Protein AF-X1IX84-F1 (afdb_monomer)

Sequence (82 aa):
MKMKKKDWILLALNCSEDKTLSPVQLQKSLFLLGHMFPDAVNNNFYNFIPYHYGPFCLKIYEDTDFLKLKDLINISFNTIGR

Foldseek 3Di:
DQDAQLVVLQVLLVPDPNSADAPVRSQVSQVVCCVVCVVNQDPRYFDFDQDPVGTDGVVSVVSVVVCVVVVNDDYDHPPPPD

Structure (mmCIF, N/CA/C/O backbone):
data_AF-X1IX84-F1
#
_entry.id   AF-X1IX84-F1
#
loop_
_atom_site.group_PDB
_atom_site.id
_atom_site.type_symbol
_atom_site.label_atom_id
_atom_site.label_alt_id
_atom_site.label_comp_id
_atom_site.label_asym_id
_atom_site.label_entity_id
_atom_site.label_seq_id
_atom_site.pdbx_PDB_ins_code
_atom_site.Cartn_x
_atom_site.Cartn_y
_atom_site.Cartn_z
_atom_site.occupancy
_atom_site.B_iso_or_equiv
_atom_site.auth_seq_id
_atom_site.auth_comp_id
_atom_site.auth_asym_id
_atom_site.auth_atom_id
_atom_site.pdbx_PDB_model_num
ATOM 1 N N . MET A 1 1 ? -11.831 -13.283 -14.472 1.00 50.22 1 MET A N 1
ATOM 2 C CA . MET A 1 1 ? -12.024 -11.953 -13.852 1.00 50.22 1 MET A CA 1
ATOM 3 C C . MET A 1 1 ? -10.651 -11.319 -13.685 1.00 50.22 1 MET A C 1
ATOM 5 O O . MET A 1 1 ? -9.802 -11.950 -13.073 1.00 50.22 1 MET A O 1
ATOM 9 N N . LYS A 1 2 ? -10.370 -10.166 -14.307 1.00 73.62 2 LYS A N 1
ATOM 10 C CA . LYS A 1 2 ? -9.043 -9.529 -14.217 1.00 73.62 2 LYS A CA 1
ATOM 11 C C . LYS A 1 2 ? -8.998 -8.656 -12.961 1.00 73.62 2 LYS A C 1
ATOM 13 O O . LYS A 1 2 ? -9.811 -7.741 -12.854 1.00 73.62 2 LYS A O 1
ATOM 18 N N . MET A 1 3 ? -8.084 -8.955 -12.036 1.00 84.75 3 MET A N 1
ATOM 19 C CA . MET A 1 3 ? -7.884 -8.157 -10.821 1.00 84.75 3 MET A CA 1
ATOM 20 C C . MET A 1 3 ? -7.481 -6.724 -11.186 1.00 84.75 3 MET A C 1
ATOM 22 O O . MET A 1 3 ? -6.623 -6.500 -12.047 1.00 84.75 3 MET A O 1
ATOM 26 N N . LYS A 1 4 ? -8.106 -5.747 -10.533 1.00 90.31 4 LYS A N 1
ATOM 27 C CA . LYS A 1 4 ? -7.736 -4.330 -10.581 1.00 90.31 4 LYS A CA 1
ATOM 28 C C . LYS A 1 4 ? -6.633 -4.058 -9.554 1.00 90.31 4 LYS A C 1
ATOM 30 O O . LYS A 1 4 ? -6.492 -4.789 -8.581 1.00 90.31 4 LYS A O 1
ATOM 35 N N . LYS A 1 5 ? -5.894 -2.951 -9.715 1.00 91.56 5 LYS A N 1
ATOM 36 C CA . LYS A 1 5 ? -4.852 -2.517 -8.756 1.00 91.56 5 LYS A CA 1
ATOM 37 C C . LYS A 1 5 ? -5.342 -2.528 -7.303 1.00 91.56 5 LYS A C 1
ATOM 39 O O . LYS A 1 5 ? -4.686 -3.084 -6.434 1.00 91.56 5 LYS A O 1
ATOM 44 N N . LYS A 1 6 ? -6.546 -1.994 -7.084 1.00 94.19 6 LYS A N 1
ATOM 45 C CA . LYS A 1 6 ? -7.201 -1.889 -5.773 1.00 94.19 6 LYS A CA 1
ATOM 46 C C . LYS A 1 6 ? -7.518 -3.243 -5.133 1.00 94.19 6 LYS A C 1
ATOM 48 O O . LYS A 1 6 ? -7.511 -3.343 -3.913 1.00 94.19 6 LYS A O 1
ATOM 53 N N . ASP A 1 7 ? -7.741 -4.285 -5.933 1.00 93.88 7 ASP A N 1
ATOM 54 C CA . ASP A 1 7 ? -8.040 -5.625 -5.414 1.00 93.88 7 ASP A CA 1
ATOM 55 C C . ASP A 1 7 ? -6.809 -6.221 -4.712 1.00 93.88 7 ASP A C 1
ATOM 57 O O . ASP A 1 7 ? -6.942 -6.951 -3.734 1.00 93.88 7 ASP A O 1
ATOM 61 N N . TRP A 1 8 ? -5.599 -5.834 -5.133 1.00 94.88 8 TRP A N 1
ATOM 62 C CA . TRP A 1 8 ? -4.360 -6.218 -4.453 1.00 94.88 8 TRP A CA 1
ATOM 63 C C . TRP A 1 8 ? -4.207 -5.574 -3.073 1.00 94.88 8 TRP A C 1
ATOM 65 O O . TRP A 1 8 ? -3.630 -6.200 -2.188 1.00 94.88 8 TRP A O 1
ATOM 75 N N . ILE A 1 9 ? -4.747 -4.366 -2.858 1.00 95.38 9 ILE A N 1
ATOM 76 C CA . ILE A 1 9 ? -4.804 -3.757 -1.517 1.00 95.38 9 ILE A CA 1
ATOM 77 C C . ILE A 1 9 ? -5.696 -4.608 -0.610 1.00 95.38 9 ILE A C 1
ATOM 79 O O . ILE A 1 9 ? -5.292 -4.951 0.498 1.00 95.38 9 ILE A O 1
ATOM 83 N N . LEU A 1 10 ? -6.884 -4.984 -1.091 1.00 95.00 10 LEU A N 1
ATOM 84 C CA . LEU A 1 10 ? -7.818 -5.819 -0.331 1.00 95.00 10 LEU A CA 1
ATOM 85 C C . LEU A 1 10 ? -7.219 -7.192 -0.017 1.00 95.00 10 LEU A C 1
ATOM 87 O O . LEU A 1 10 ? -7.346 -7.666 1.108 1.00 95.00 10 LEU A O 1
ATOM 91 N N . LEU A 1 11 ? -6.526 -7.803 -0.982 1.00 94.44 11 LEU A N 1
ATOM 92 C CA . LEU A 1 11 ? -5.825 -9.067 -0.774 1.00 94.44 11 LEU A CA 1
ATOM 93 C C . LEU A 1 11 ? -4.732 -8.932 0.292 1.00 94.44 11 LEU A C 1
ATOM 95 O O . LEU A 1 11 ? -4.680 -9.747 1.207 1.00 94.44 11 LEU A O 1
ATOM 99 N N . ALA A 1 12 ? -3.892 -7.897 0.201 1.00 94.38 12 ALA A N 1
ATOM 100 C CA . ALA A 1 12 ? -2.812 -7.667 1.158 1.00 94.38 12 ALA A CA 1
ATOM 101 C C . ALA A 1 12 ? -3.342 -7.481 2.587 1.00 94.38 12 ALA A C 1
ATOM 103 O O . ALA A 1 12 ? -2.791 -8.059 3.520 1.00 94.38 12 ALA A O 1
ATOM 104 N N . LEU A 1 13 ? -4.431 -6.723 2.750 1.00 93.56 13 LEU A N 1
ATOM 105 C CA . LEU A 1 13 ? -5.106 -6.576 4.038 1.00 93.56 13 LEU A CA 1
ATOM 106 C C . LEU A 1 13 ? -5.703 -7.904 4.502 1.00 93.56 13 LEU A C 1
ATOM 108 O O . LEU A 1 13 ? -5.497 -8.293 5.637 1.00 93.56 13 LEU A O 1
ATOM 112 N N . ASN A 1 14 ? -6.390 -8.649 3.636 1.00 93.31 14 ASN A N 1
ATOM 113 C CA . ASN A 1 14 ? -6.986 -9.929 4.019 1.00 93.31 14 ASN A CA 1
ATOM 114 C C . ASN A 1 14 ? -5.948 -10.991 4.432 1.00 93.31 14 ASN A C 1
ATOM 116 O O . ASN A 1 14 ? -6.289 -11.928 5.147 1.00 93.31 14 ASN A O 1
ATOM 120 N N . CYS A 1 15 ? -4.700 -10.859 3.979 1.00 93.06 15 CYS A N 1
ATOM 121 C CA . CYS A 1 15 ? -3.589 -11.717 4.382 1.00 93.06 15 CYS A CA 1
ATOM 122 C C . CYS A 1 15 ? -2.909 -11.289 5.693 1.00 93.06 15 CYS A C 1
ATOM 124 O O . CYS A 1 15 ? -2.064 -12.038 6.180 1.00 93.06 15 CYS A O 1
ATOM 126 N N . SER A 1 16 ? -3.223 -10.116 6.256 1.00 91.44 16 SER A N 1
ATOM 127 C CA . SER A 1 16 ? -2.696 -9.718 7.563 1.00 91.44 16 SER A CA 1
ATOM 128 C C . SER A 1 16 ? -3.572 -10.249 8.699 1.00 91.44 16 SER A C 1
ATOM 130 O O . SER A 1 16 ? -4.785 -10.387 8.546 1.00 91.44 16 SER A O 1
ATOM 132 N N . GLU A 1 17 ? -2.948 -10.554 9.839 1.00 86.88 17 GLU A N 1
ATOM 133 C CA . GLU A 1 17 ? -3.584 -11.218 10.988 1.00 86.88 17 GLU A CA 1
ATOM 134 C C . GLU A 1 17 ? -4.865 -10.501 11.447 1.00 86.88 17 GLU A C 1
ATOM 136 O O . GLU A 1 17 ? -5.932 -11.109 11.519 1.00 86.88 17 GLU A O 1
ATOM 141 N N . ASP A 1 18 ? -4.786 -9.179 11.609 1.00 87.06 18 ASP A N 1
ATOM 142 C CA . ASP A 1 18 ? -5.904 -8.342 12.058 1.00 87.06 18 ASP A CA 1
ATOM 143 C C . ASP A 1 18 ? -6.638 -7.628 10.914 1.00 87.06 18 ASP A C 1
ATOM 145 O O . ASP A 1 18 ? -7.399 -6.688 11.142 1.00 87.06 18 ASP A O 1
ATOM 149 N N . LYS A 1 19 ? -6.380 -8.004 9.656 1.00 86.00 19 LYS A N 1
ATOM 150 C CA . LYS A 1 19 ? -6.864 -7.295 8.455 1.00 86.00 19 LYS A CA 1
ATOM 151 C C . LYS A 1 19 ? -6.490 -5.813 8.393 1.00 86.00 19 LYS A C 1
ATOM 153 O O . LYS A 1 19 ? -7.132 -5.011 7.710 1.00 86.00 19 LYS A O 1
ATOM 158 N N . THR A 1 20 ? -5.435 -5.441 9.104 1.00 85.81 20 THR A N 1
ATOM 159 C CA . THR A 1 20 ? -4.880 -4.092 9.127 1.00 85.81 20 THR A CA 1
ATOM 160 C C . THR A 1 20 ? -3.427 -4.106 8.677 1.00 85.81 20 THR A C 1
ATOM 162 O O . THR A 1 20 ? -2.699 -5.081 8.863 1.00 85.81 20 THR A O 1
ATOM 165 N N . LEU A 1 21 ? -3.009 -3.014 8.044 1.00 90.00 21 LEU A N 1
ATOM 166 C CA . LEU A 1 21 ? -1.620 -2.713 7.722 1.00 90.00 21 LEU A CA 1
ATOM 167 C C . LEU A 1 21 ? -1.440 -1.206 7.886 1.00 90.00 21 LEU A C 1
ATOM 169 O O . LEU A 1 21 ? -2.270 -0.422 7.421 1.00 90.00 21 LEU A O 1
ATOM 173 N N . SER A 1 22 ? -0.340 -0.787 8.509 1.00 89.88 22 SER A N 1
ATOM 174 C CA . SER A 1 22 ? 0.072 0.616 8.437 1.00 89.88 22 SER A CA 1
ATOM 175 C C . SER A 1 22 ? 0.370 1.003 6.979 1.00 89.88 22 SER A C 1
ATOM 177 O O . SER A 1 22 ? 0.720 0.133 6.172 1.00 89.88 22 SER A O 1
ATOM 179 N N . PRO A 1 23 ? 0.314 2.297 6.616 1.00 90.00 23 PRO A N 1
ATOM 180 C CA . PRO A 1 23 ? 0.590 2.733 5.245 1.00 90.00 23 PRO A CA 1
ATOM 181 C C . PRO A 1 23 ? 1.946 2.246 4.710 1.00 90.00 23 PRO A C 1
ATOM 183 O O . PRO A 1 23 ? 2.051 1.791 3.571 1.00 90.00 23 PRO A O 1
ATOM 186 N N . VAL A 1 24 ? 2.975 2.251 5.565 1.00 90.06 24 VAL A N 1
ATOM 187 C CA . VAL A 1 24 ? 4.316 1.761 5.218 1.00 90.06 24 VAL A CA 1
ATOM 188 C C . VAL A 1 24 ? 4.325 0.245 5.010 1.00 90.06 24 VAL A C 1
ATOM 190 O O . VAL A 1 24 ? 4.950 -0.234 4.063 1.00 90.06 24 VAL A O 1
ATOM 193 N N . GLN A 1 25 ? 3.634 -0.523 5.860 1.00 92.25 25 GLN A N 1
ATOM 194 C CA . GLN A 1 25 ? 3.523 -1.975 5.688 1.00 92.25 25 GLN A CA 1
ATOM 195 C C . GLN A 1 25 ? 2.767 -2.326 4.404 1.00 92.25 25 GLN A C 1
ATOM 197 O O . GLN A 1 25 ? 3.221 -3.198 3.666 1.00 92.25 25 GLN A O 1
ATOM 202 N N . LEU A 1 26 ? 1.674 -1.625 4.089 1.00 93.88 26 LEU A N 1
ATOM 203 C CA . LEU A 1 26 ? 0.921 -1.830 2.851 1.00 93.88 26 LEU A CA 1
ATOM 204 C C . LEU A 1 26 ? 1.790 -1.553 1.617 1.00 93.88 26 LEU A C 1
ATOM 206 O O . LEU A 1 26 ? 1.868 -2.387 0.715 1.00 93.88 26 LEU A O 1
ATOM 210 N N . GLN A 1 27 ? 2.501 -0.423 1.598 1.00 93.56 27 GLN A N 1
ATOM 211 C CA . GLN A 1 27 ? 3.390 -0.055 0.495 1.00 93.56 27 GLN A CA 1
ATOM 212 C C . GLN A 1 27 ? 4.501 -1.090 0.277 1.00 93.56 27 GLN A C 1
ATOM 214 O O . GLN A 1 27 ? 4.739 -1.505 -0.857 1.00 93.56 27 GLN A O 1
ATOM 219 N N . LYS A 1 28 ? 5.154 -1.546 1.355 1.00 93.69 28 LYS A N 1
ATOM 220 C CA . LYS A 1 28 ? 6.199 -2.580 1.282 1.00 93.69 28 LYS A CA 1
ATOM 221 C C . LYS A 1 28 ? 5.641 -3.937 0.849 1.00 93.69 28 LYS A C 1
ATOM 223 O O . LYS A 1 28 ? 6.273 -4.610 0.042 1.00 93.69 28 LYS A O 1
ATOM 228 N N . SER A 1 29 ? 4.457 -4.310 1.333 1.00 95.06 29 SER A N 1
ATOM 229 C CA . SER A 1 29 ? 3.798 -5.569 0.959 1.00 95.06 29 SER A CA 1
ATOM 230 C C . SER A 1 29 ? 3.487 -5.602 -0.534 1.00 95.06 29 SER A C 1
ATOM 232 O O . SER A 1 29 ? 3.821 -6.568 -1.212 1.00 95.06 29 SER A O 1
ATOM 234 N N . LEU A 1 30 ? 2.923 -4.517 -1.075 1.00 95.75 30 LEU A N 1
ATOM 235 C CA . LEU A 1 30 ? 2.629 -4.413 -2.505 1.00 95.75 30 LEU A CA 1
ATOM 236 C C . LEU A 1 30 ? 3.899 -4.347 -3.357 1.00 95.75 30 LEU A C 1
ATOM 238 O O . LEU A 1 30 ? 3.927 -4.937 -4.433 1.00 95.75 30 LEU A O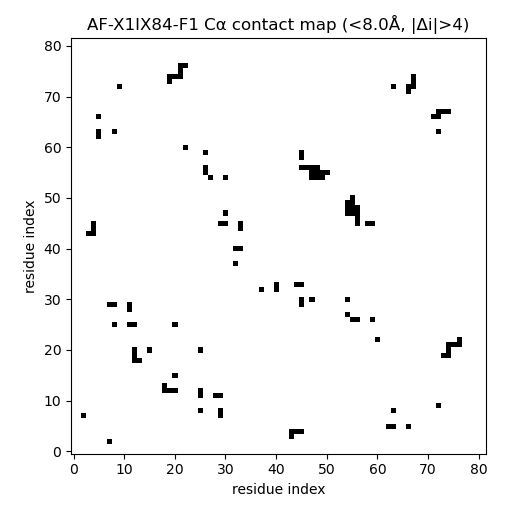 1
ATOM 242 N N . PHE A 1 31 ? 4.956 -3.685 -2.880 1.00 95.69 31 PHE A N 1
ATOM 243 C CA . PHE A 1 31 ? 6.254 -3.694 -3.556 1.00 95.69 31 PHE A CA 1
ATOM 244 C C . PHE A 1 31 ? 6.810 -5.117 -3.683 1.00 95.69 31 PHE A C 1
ATOM 246 O O . PHE A 1 31 ? 7.147 -5.549 -4.784 1.00 95.69 31 PHE A O 1
ATOM 253 N N . LEU A 1 32 ? 6.853 -5.861 -2.572 1.00 95.44 32 LEU A N 1
ATOM 254 C CA . LEU A 1 32 ? 7.326 -7.246 -2.561 1.00 95.44 32 LEU A CA 1
ATOM 255 C C . LEU A 1 32 ? 6.458 -8.145 -3.439 1.00 95.44 32 LEU A C 1
ATOM 257 O O . LEU A 1 32 ? 6.997 -8.939 -4.199 1.00 95.44 32 LEU A O 1
ATOM 261 N N . LEU A 1 33 ? 5.134 -7.980 -3.400 1.00 94.75 33 LEU A N 1
ATOM 262 C CA . LEU A 1 33 ? 4.211 -8.747 -4.234 1.00 94.75 33 LEU A CA 1
ATOM 263 C C . LEU A 1 33 ? 4.512 -8.541 -5.727 1.00 94.75 33 LEU A C 1
ATOM 265 O O . LEU A 1 33 ? 4.644 -9.517 -6.464 1.00 94.75 33 LEU A O 1
ATOM 269 N N . GLY A 1 34 ? 4.695 -7.291 -6.165 1.00 94.38 34 GLY A N 1
ATOM 270 C CA . GLY A 1 34 ? 5.053 -6.990 -7.553 1.00 94.38 34 GLY A CA 1
ATOM 271 C C . GLY A 1 34 ? 6.443 -7.487 -7.959 1.00 94.38 34 GLY A C 1
ATOM 272 O O . GLY A 1 34 ? 6.654 -7.817 -9.122 1.00 94.38 34 GLY A O 1
ATOM 273 N N . HIS A 1 35 ? 7.379 -7.569 -7.010 1.00 93.00 35 HIS A N 1
ATOM 274 C CA . HIS A 1 35 ? 8.733 -8.060 -7.257 1.00 93.00 35 HIS A CA 1
ATOM 275 C C . HIS A 1 35 ? 8.814 -9.593 -7.310 1.00 93.00 35 HIS A C 1
ATOM 277 O O . HIS A 1 35 ? 9.512 -10.145 -8.153 1.00 93.00 35 HIS A O 1
ATOM 283 N N . MET A 1 36 ? 8.098 -10.282 -6.419 1.00 95.06 36 MET A N 1
ATOM 284 C CA . MET A 1 36 ? 8.126 -11.743 -6.296 1.00 95.06 36 MET A CA 1
ATOM 285 C C . MET A 1 36 ? 7.212 -12.444 -7.304 1.00 95.06 36 MET A C 1
ATOM 287 O O . MET A 1 36 ? 7.491 -13.576 -7.690 1.00 95.06 36 MET A O 1
ATOM 291 N N . PHE A 1 37 ? 6.127 -11.789 -7.729 1.00 93.50 37 PHE A N 1
ATOM 292 C CA . PHE A 1 37 ? 5.111 -12.382 -8.605 1.00 93.50 37 PHE A CA 1
ATOM 293 C C . PHE A 1 37 ? 4.770 -11.477 -9.805 1.00 93.50 37 PHE A C 1
ATOM 295 O O . PHE A 1 37 ? 3.598 -11.125 -9.992 1.00 93.50 37 PHE A O 1
ATOM 302 N N . PRO A 1 38 ? 5.756 -11.097 -10.642 1.00 91.75 38 PRO A N 1
ATOM 303 C CA . PRO A 1 38 ? 5.552 -10.153 -11.746 1.00 91.75 38 PRO A CA 1
ATOM 304 C C . PRO A 1 38 ? 4.483 -10.622 -12.749 1.00 91.75 38 PRO A C 1
ATOM 306 O O . PRO A 1 38 ? 3.659 -9.821 -13.199 1.00 91.75 38 PRO A O 1
ATOM 309 N N . ASP A 1 39 ? 4.420 -11.927 -13.028 1.00 91.12 39 ASP A N 1
ATOM 310 C CA . ASP A 1 39 ? 3.443 -12.506 -13.960 1.00 91.12 39 ASP A CA 1
ATOM 311 C C . ASP A 1 39 ? 2.002 -12.442 -13.428 1.00 91.12 39 ASP A C 1
ATOM 313 O O . ASP A 1 39 ? 1.051 -12.296 -14.198 1.00 91.12 39 ASP A O 1
ATOM 317 N N . ALA A 1 40 ? 1.825 -12.503 -12.103 1.00 89.12 40 ALA A N 1
ATOM 318 C CA . ALA A 1 40 ? 0.508 -12.450 -11.473 1.00 89.12 40 ALA A CA 1
ATOM 319 C C . ALA A 1 40 ? -0.065 -11.025 -11.471 1.00 89.12 40 ALA A C 1
ATOM 321 O O . ALA A 1 40 ? -1.257 -10.822 -11.729 1.00 89.12 40 ALA A O 1
ATOM 322 N N . VAL A 1 41 ? 0.778 -10.025 -11.197 1.00 88.50 41 VAL A N 1
ATOM 323 C CA . VAL A 1 41 ? 0.338 -8.627 -11.080 1.00 88.50 41 VAL A CA 1
ATOM 324 C C . VAL A 1 41 ? 0.139 -7.923 -12.415 1.00 88.50 41 VAL A C 1
ATOM 326 O O . VAL A 1 41 ? -0.609 -6.945 -12.458 1.00 88.50 41 VAL A O 1
AT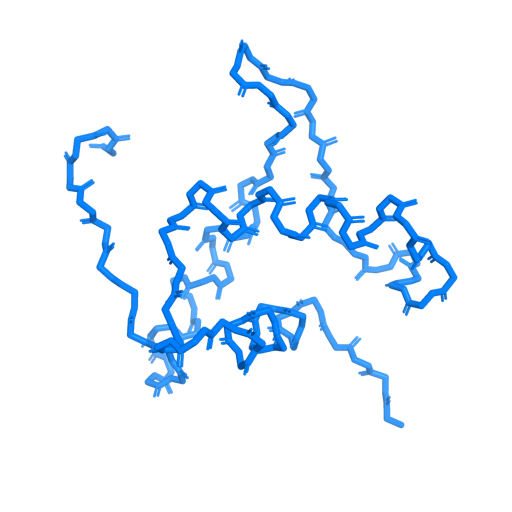OM 329 N N . ASN A 1 42 ? 0.718 -8.462 -13.495 1.00 80.44 42 ASN A N 1
ATOM 330 C CA . ASN A 1 42 ? 0.689 -7.940 -14.863 1.00 80.44 42 ASN A CA 1
ATOM 331 C C . ASN A 1 42 ? 1.142 -6.463 -14.996 1.00 80.44 42 ASN A C 1
ATOM 333 O O . ASN A 1 42 ? 1.463 -5.780 -14.027 1.00 80.44 42 ASN A O 1
ATOM 337 N N . ASN A 1 43 ? 1.155 -5.937 -16.227 1.00 80.12 43 ASN A N 1
ATOM 338 C CA . ASN A 1 43 ? 1.613 -4.564 -16.511 1.00 80.12 43 ASN A CA 1
ATOM 339 C C . ASN A 1 43 ? 0.734 -3.463 -15.887 1.00 80.12 43 ASN A C 1
ATOM 341 O O . ASN A 1 43 ? 1.094 -2.289 -15.910 1.00 80.12 43 ASN A O 1
ATOM 345 N N . ASN A 1 44 ? -0.433 -3.811 -15.344 1.00 84.06 44 ASN A N 1
ATOM 346 C CA . ASN A 1 44 ? -1.345 -2.880 -14.697 1.00 84.06 44 ASN A CA 1
ATOM 347 C C . ASN A 1 44 ? -1.228 -2.948 -13.167 1.00 84.06 44 ASN A C 1
ATOM 349 O O . ASN A 1 44 ? -2.246 -3.003 -12.476 1.00 84.06 44 ASN A O 1
ATOM 353 N N . PHE A 1 45 ? -0.004 -2.892 -12.641 1.00 93.50 45 PHE A N 1
ATOM 354 C CA . PHE A 1 45 ? 0.279 -2.834 -11.205 1.00 93.50 45 PHE A CA 1
ATOM 355 C C . PHE A 1 45 ? 0.751 -1.439 -10.750 1.00 93.50 45 PHE A C 1
ATOM 357 O O . PHE A 1 45 ? 0.693 -0.462 -11.507 1.00 93.50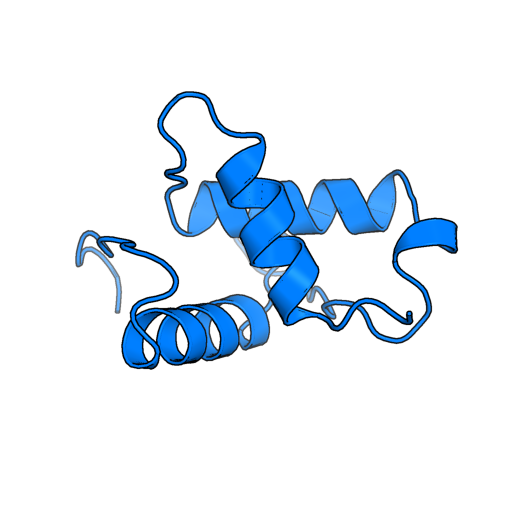 45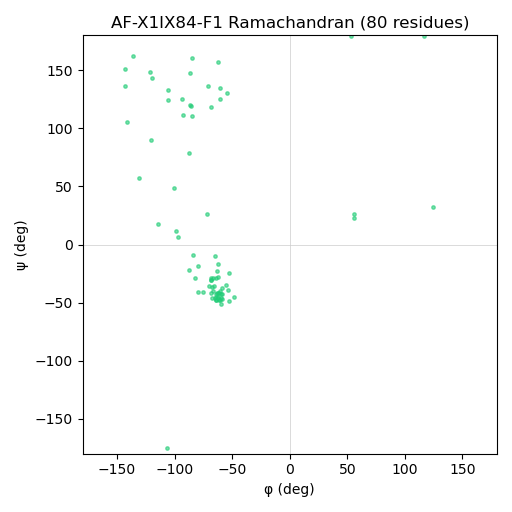 PHE A O 1
ATOM 364 N N . TYR A 1 46 ? 1.129 -1.296 -9.480 1.00 95.44 46 TYR A N 1
ATOM 365 C CA . TYR A 1 46 ? 1.653 -0.047 -8.928 1.00 95.44 46 TYR A CA 1
ATOM 366 C C . TYR A 1 46 ? 3.058 0.252 -9.463 1.00 95.44 46 TYR A C 1
ATOM 368 O O . TYR A 1 46 ? 3.902 -0.637 -9.535 1.00 95.44 46 TYR A O 1
ATOM 376 N N . ASN A 1 47 ? 3.299 1.512 -9.840 1.00 93.62 47 ASN A N 1
ATOM 377 C CA . ASN A 1 47 ? 4.611 1.970 -10.294 1.00 93.62 47 ASN A CA 1
ATOM 378 C C . ASN A 1 47 ? 5.393 2.530 -9.105 1.00 93.62 47 ASN A C 1
ATOM 380 O O . ASN A 1 47 ? 5.013 3.569 -8.559 1.00 93.62 47 ASN A O 1
ATOM 384 N N . PHE A 1 48 ? 6.455 1.837 -8.707 1.00 94.69 48 PHE A N 1
ATOM 385 C CA . PHE A 1 48 ? 7.292 2.233 -7.582 1.00 94.69 48 PHE A CA 1
ATOM 386 C C . PHE A 1 48 ? 8.480 3.058 -8.066 1.00 94.69 48 PHE A C 1
ATOM 388 O O . PHE A 1 48 ? 9.253 2.615 -8.911 1.00 94.69 48 PHE A O 1
ATOM 395 N N . ILE A 1 49 ? 8.635 4.248 -7.495 1.00 93.1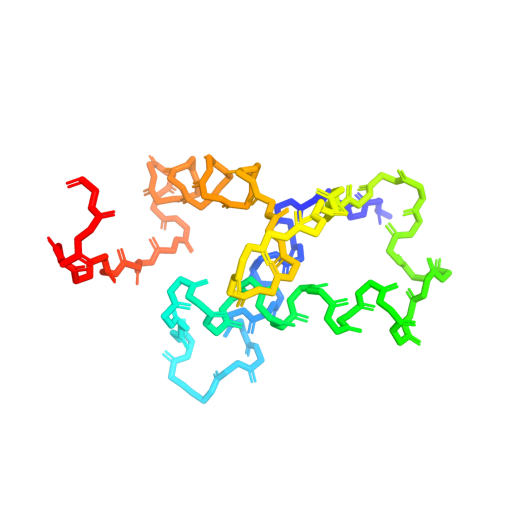2 49 ILE A N 1
ATOM 396 C CA . ILE A 1 49 ? 9.739 5.161 -7.781 1.00 93.12 49 ILE A CA 1
ATOM 397 C C . ILE A 1 49 ? 10.698 5.120 -6.583 1.00 93.12 49 ILE A C 1
ATOM 399 O O . ILE A 1 49 ? 10.228 5.194 -5.442 1.00 93.12 49 ILE A O 1
ATOM 403 N N . PRO A 1 50 ? 12.022 4.989 -6.793 1.00 91.44 50 PRO A N 1
ATOM 404 C CA . PRO A 1 50 ? 12.992 5.117 -5.713 1.00 91.44 50 PRO A CA 1
ATOM 405 C C . PRO A 1 50 ? 12.820 6.450 -4.979 1.00 91.44 50 PRO A C 1
ATOM 407 O O . PRO A 1 50 ? 12.750 7.509 -5.598 1.00 91.44 50 PRO A O 1
AT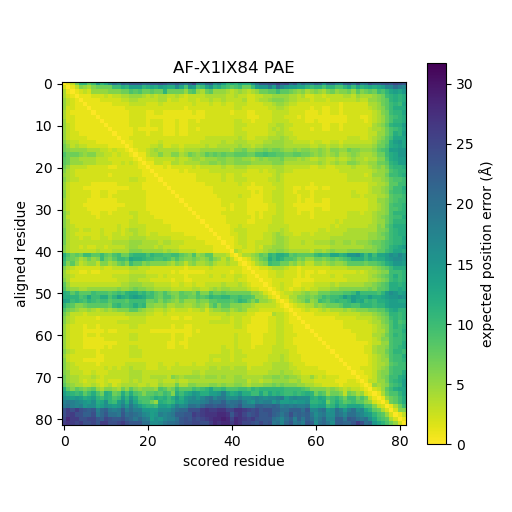OM 410 N N . TYR A 1 51 ? 12.757 6.394 -3.654 1.00 83.38 51 TYR A N 1
ATOM 411 C CA . TYR A 1 51 ? 12.662 7.560 -2.784 1.00 83.38 51 TYR A CA 1
ATOM 412 C C . TYR A 1 51 ? 13.614 7.378 -1.599 1.00 83.38 51 TYR A C 1
ATOM 414 O O . TYR A 1 51 ? 14.045 6.257 -1.320 1.00 83.38 51 TYR A O 1
ATOM 422 N N . HIS A 1 52 ? 13.950 8.461 -0.893 1.00 79.94 52 HIS A N 1
ATOM 423 C CA . HIS A 1 52 ? 14.976 8.465 0.162 1.00 79.94 52 HIS A CA 1
ATOM 424 C C . HIS A 1 52 ? 14.782 7.391 1.250 1.00 79.94 52 HIS A C 1
ATOM 426 O O . HIS A 1 52 ? 15.757 6.958 1.857 1.00 79.94 52 HIS A O 1
ATOM 432 N N . TYR A 1 53 ? 13.550 6.919 1.458 1.00 76.50 53 TYR A N 1
ATOM 433 C CA . TYR A 1 53 ? 13.193 5.913 2.467 1.00 76.50 53 TYR A CA 1
ATOM 434 C C . TYR A 1 53 ? 12.701 4.580 1.872 1.00 76.50 53 TYR A C 1
ATOM 436 O O . TYR A 1 53 ? 12.075 3.776 2.566 1.00 76.50 53 TYR A O 1
ATOM 444 N N . GLY A 1 54 ? 12.976 4.339 0.588 1.00 82.81 54 GLY A N 1
ATOM 445 C CA . GLY A 1 54 ? 12.595 3.127 -0.136 1.00 82.81 54 GLY A CA 1
ATOM 446 C C . GLY A 1 54 ? 11.616 3.377 -1.290 1.00 82.81 54 GLY A C 1
ATOM 447 O O . GLY A 1 54 ? 11.223 4.513 -1.544 1.00 82.81 54 GLY A O 1
ATOM 448 N N . PRO A 1 55 ? 11.229 2.319 -2.021 1.00 89.00 55 PRO A N 1
ATOM 449 C CA . PRO A 1 55 ? 10.332 2.417 -3.170 1.00 89.00 55 PRO A CA 1
ATOM 450 C C . PRO A 1 55 ? 8.969 2.980 -2.762 1.00 89.00 55 PRO A C 1
ATOM 452 O O . PRO A 1 55 ? 8.305 2.438 -1.875 1.00 89.00 55 PRO A O 1
ATOM 455 N N . PHE A 1 56 ? 8.543 4.053 -3.427 1.00 93.00 56 PHE A N 1
ATOM 456 C CA . PHE A 1 56 ? 7.322 4.793 -3.124 1.00 93.00 56 PHE A CA 1
ATOM 457 C C . PHE A 1 56 ? 6.342 4.802 -4.293 1.00 93.00 56 PHE A C 1
ATOM 459 O O . PHE A 1 56 ? 6.734 4.891 -5.455 1.00 93.00 56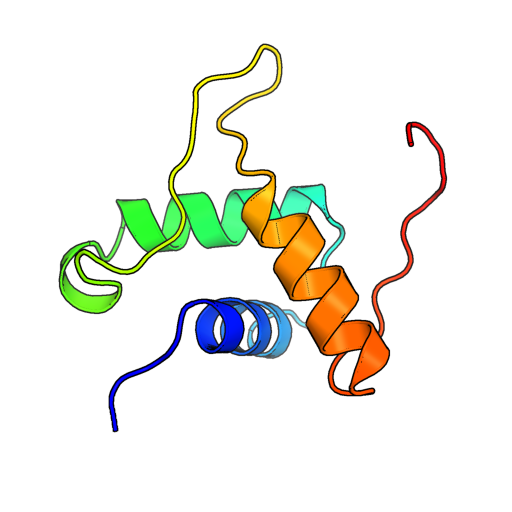 PHE A O 1
ATOM 466 N N . CYS A 1 57 ? 5.046 4.729 -3.982 1.00 95.38 57 CYS A N 1
ATOM 467 C CA . CYS A 1 57 ? 3.981 4.857 -4.968 1.00 95.38 57 CYS A CA 1
ATOM 468 C C . CYS A 1 57 ? 2.807 5.648 -4.378 1.00 95.38 57 CYS A C 1
ATOM 470 O O . CYS A 1 57 ? 2.018 5.111 -3.599 1.00 95.38 57 CYS A O 1
ATOM 472 N N . LEU A 1 58 ? 2.652 6.909 -4.800 1.00 93.31 58 LEU A N 1
ATOM 473 C CA . LEU A 1 58 ? 1.546 7.779 -4.373 1.00 93.31 58 LEU A CA 1
ATOM 474 C C . LEU A 1 58 ? 0.177 7.143 -4.651 1.00 93.31 58 LEU A C 1
ATOM 476 O O . LEU A 1 58 ? -0.751 7.277 -3.857 1.00 93.31 58 LEU A O 1
ATOM 480 N N . LYS A 1 59 ? 0.068 6.389 -5.752 1.00 95.69 59 LYS A N 1
ATOM 481 C CA . LYS A 1 59 ? -1.199 5.801 -6.185 1.00 95.69 59 LYS A CA 1
ATOM 482 C C . LYS A 1 59 ? -1.785 4.815 -5.172 1.00 95.69 59 LYS A C 1
ATOM 484 O O . LYS A 1 59 ? -3.001 4.684 -5.107 1.00 95.69 59 LYS A O 1
ATOM 489 N N . ILE A 1 60 ? -0.943 4.160 -4.368 1.00 95.19 60 ILE A N 1
ATOM 490 C CA . ILE A 1 60 ? -1.391 3.268 -3.288 1.00 95.19 60 ILE A CA 1
ATOM 491 C C . ILE A 1 60 ? -2.186 4.059 -2.244 1.00 95.19 60 ILE A C 1
ATOM 493 O O . ILE A 1 60 ? -3.234 3.595 -1.803 1.00 95.19 60 ILE A O 1
ATOM 497 N N . TYR A 1 61 ? -1.740 5.266 -1.891 1.00 92.62 61 TYR A N 1
ATOM 498 C CA . TYR A 1 61 ? -2.443 6.128 -0.938 1.00 92.62 61 TYR A CA 1
ATOM 499 C C . TYR A 1 61 ? -3.769 6.621 -1.509 1.00 92.62 61 TYR A C 1
ATOM 501 O O . TYR A 1 61 ? -4.790 6.498 -0.844 1.00 92.62 61 TYR A O 1
ATOM 509 N N . GLU A 1 62 ? -3.779 7.096 -2.757 1.00 94.81 62 GLU A N 1
ATOM 510 C CA . GLU A 1 62 ? -5.014 7.534 -3.424 1.00 94.81 62 GLU A CA 1
ATOM 511 C C . GLU A 1 62 ? -6.051 6.405 -3.520 1.00 94.81 62 GLU A C 1
ATOM 513 O O . GLU A 1 62 ? -7.243 6.609 -3.291 1.00 94.81 62 GLU A O 1
ATOM 518 N N . ASP A 1 63 ? -5.603 5.197 -3.863 1.00 95.88 63 ASP A N 1
ATOM 519 C CA . ASP A 1 63 ? -6.474 4.033 -3.969 1.00 95.88 63 ASP A CA 1
ATOM 520 C C . ASP A 1 63 ? -6.973 3.568 -2.595 1.00 95.88 63 ASP A C 1
ATOM 522 O O . ASP A 1 63 ? -8.128 3.162 -2.476 1.00 95.88 63 ASP A O 1
ATOM 526 N N . THR A 1 64 ? -6.142 3.677 -1.558 1.00 94.38 64 THR A N 1
ATOM 527 C CA . THR A 1 64 ? -6.522 3.419 -0.163 1.00 94.38 64 THR A CA 1
ATOM 528 C C . THR A 1 64 ? -7.575 4.422 0.309 1.00 94.38 64 THR A C 1
ATOM 530 O O . THR A 1 64 ? -8.610 4.019 0.834 1.00 94.38 64 THR A O 1
ATOM 533 N N . ASP A 1 65 ? -7.366 5.717 0.061 1.00 93.00 65 ASP A N 1
ATOM 534 C CA . ASP A 1 65 ? -8.330 6.771 0.389 1.00 93.00 65 ASP A CA 1
ATOM 535 C C . ASP A 1 65 ? -9.660 6.536 -0.353 1.00 93.00 65 ASP A C 1
ATOM 537 O O . ASP A 1 65 ? -10.734 6.629 0.240 1.00 93.00 65 ASP A O 1
ATOM 541 N N . PHE A 1 66 ? -9.611 6.113 -1.621 1.00 94.31 66 PHE A N 1
ATOM 542 C CA . PHE A 1 66 ? -10.805 5.715 -2.370 1.00 94.31 66 PHE A CA 1
ATOM 543 C C . PHE A 1 66 ? -11.524 4.503 -1.757 1.00 94.31 66 PHE A C 1
ATOM 545 O O . PHE A 1 66 ? -12.749 4.506 -1.669 1.00 94.31 66 PHE A O 1
ATOM 552 N N . LEU A 1 67 ? -10.797 3.453 -1.368 1.00 93.88 67 LEU A N 1
ATOM 553 C CA . LEU A 1 67 ? -11.389 2.259 -0.753 1.00 93.88 67 LEU A CA 1
ATOM 554 C C . LEU A 1 67 ? -11.996 2.575 0.618 1.00 93.88 67 LEU A C 1
ATOM 556 O O . LEU A 1 67 ? -13.054 2.043 0.951 1.00 93.88 67 LEU A O 1
ATOM 560 N N . LYS A 1 68 ? -11.371 3.481 1.373 1.00 91.88 68 LYS A N 1
ATOM 561 C CA . LYS A 1 68 ? -11.896 3.994 2.639 1.00 91.88 68 LYS A CA 1
ATOM 562 C C . LYS A 1 68 ? -13.195 4.770 2.433 1.00 91.88 68 LYS A C 1
ATOM 564 O O . LYS A 1 68 ? -14.162 4.511 3.131 1.00 91.88 68 LYS A O 1
ATOM 569 N N . LEU A 1 69 ? -13.260 5.647 1.427 1.00 93.62 69 LEU A N 1
ATOM 570 C CA . LEU A 1 69 ? -14.493 6.359 1.049 1.00 93.62 69 LEU A CA 1
ATOM 571 C C . LEU A 1 69 ? -15.626 5.431 0.580 1.00 93.62 69 LEU A C 1
ATOM 573 O O . LEU A 1 69 ? -16.771 5.861 0.477 1.00 93.62 69 LEU A O 1
ATOM 577 N N . LYS A 1 70 ? -15.308 4.183 0.229 1.00 93.75 70 LYS A N 1
ATOM 578 C CA . LYS A 1 70 ? -16.278 3.144 -0.135 1.00 93.75 70 LYS A CA 1
ATOM 579 C C . LYS A 1 70 ? -16.616 2.209 1.027 1.00 93.75 70 LYS A C 1
ATOM 581 O O . LYS A 1 70 ? -17.279 1.207 0.782 1.00 93.75 70 LYS A O 1
ATOM 586 N N . ASP A 1 71 ? -16.133 2.502 2.234 1.00 91.19 71 ASP A N 1
ATOM 587 C CA . ASP A 1 71 ? -16.280 1.671 3.434 1.00 91.19 71 ASP A CA 1
ATOM 588 C C . ASP A 1 71 ? -15.768 0.229 3.257 1.00 91.19 71 ASP A C 1
ATOM 590 O O . ASP A 1 71 ? -16.202 -0.697 3.939 1.00 91.19 71 ASP A O 1
ATOM 594 N N . LEU A 1 72 ? -14.818 0.016 2.336 1.00 90.25 72 LEU A N 1
ATOM 595 C CA . LEU A 1 72 ? -14.246 -1.308 2.066 1.00 90.25 72 LEU A CA 1
ATOM 596 C C . LEU A 1 72 ? -13.055 -1.635 2.970 1.00 90.25 72 LEU A C 1
ATOM 598 O O . LEU A 1 72 ? -12.708 -2.804 3.125 1.00 90.25 72 LEU A O 1
ATOM 602 N N . ILE A 1 73 ? -12.408 -0.614 3.535 1.00 88.62 73 ILE A N 1
ATOM 603 C CA . ILE A 1 73 ? -11.255 -0.754 4.429 1.00 88.62 73 ILE A CA 1
ATOM 604 C C . ILE A 1 73 ? -11.323 0.295 5.537 1.00 88.62 73 ILE A C 1
ATOM 606 O O . ILE A 1 73 ? -11.806 1.407 5.320 1.00 88.62 73 ILE A O 1
ATOM 610 N N . ASN A 1 74 ? -10.758 -0.023 6.700 1.00 77.25 74 ASN A N 1
ATOM 611 C CA . ASN A 1 74 ? -10.593 0.924 7.797 1.00 77.25 74 ASN A CA 1
ATOM 612 C C . ASN A 1 74 ? -9.104 1.070 8.134 1.00 77.25 74 ASN A C 1
ATOM 614 O O . ASN A 1 74 ? -8.560 0.314 8.934 1.00 77.25 74 ASN A O 1
ATOM 618 N N . ILE A 1 75 ? -8.432 2.019 7.476 1.00 69.69 75 ILE A N 1
ATOM 619 C CA . ILE A 1 75 ? -7.029 2.348 7.755 1.00 69.69 75 ILE A CA 1
ATOM 620 C C . ILE A 1 75 ? -6.965 3.676 8.514 1.00 69.69 75 ILE A C 1
ATOM 622 O O . ILE A 1 75 ? -7.476 4.712 8.056 1.00 69.69 75 ILE A O 1
ATOM 626 N N . SER A 1 76 ? -6.327 3.640 9.685 1.00 60.91 76 SER A N 1
ATOM 627 C CA . SER A 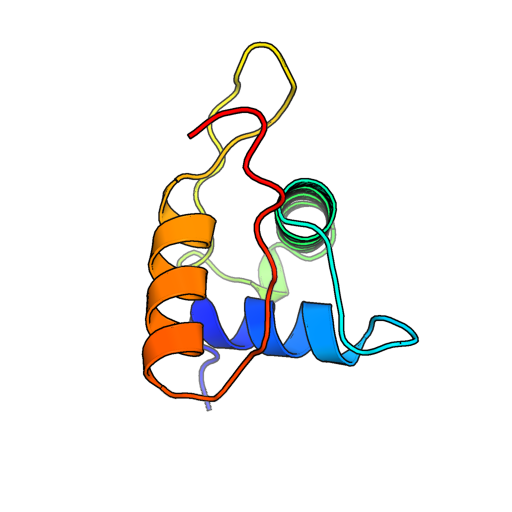1 76 ? -5.920 4.822 10.437 1.00 60.91 76 SER A CA 1
ATOM 628 C C . SER A 1 76 ? -4.549 5.283 9.937 1.00 60.91 76 SER A C 1
ATOM 630 O O . SER A 1 76 ? -3.555 4.560 9.977 1.00 60.91 76 SER A O 1
ATOM 632 N N . PHE A 1 77 ? -4.490 6.512 9.431 1.00 61.50 77 PHE A N 1
ATOM 633 C CA . PHE A 1 77 ? -3.219 7.183 9.197 1.00 61.50 77 PHE A CA 1
ATOM 634 C C . PHE A 1 77 ? -2.831 7.838 10.519 1.00 61.50 77 PHE A C 1
ATOM 636 O O . PHE A 1 77 ? -3.507 8.768 10.952 1.00 61.50 77 PHE A O 1
ATOM 643 N N . ASN A 1 78 ? -1.789 7.343 11.187 1.00 49.66 78 ASN A N 1
ATOM 644 C CA . ASN A 1 78 ? -1.231 8.084 12.313 1.00 49.66 78 ASN A CA 1
ATOM 645 C C . ASN A 1 78 ? -0.570 9.347 11.734 1.00 49.66 78 ASN A C 1
ATOM 647 O O . ASN A 1 78 ? 0.309 9.241 10.880 1.00 49.66 78 ASN A O 1
ATOM 651 N N . THR A 1 79 ? -1.049 10.529 12.118 1.00 45.88 79 THR A N 1
ATOM 652 C CA . THR A 1 79 ? -0.828 11.834 11.459 1.00 45.88 79 THR A CA 1
ATOM 653 C C . THR A 1 79 ? 0.581 12.417 11.611 1.00 45.88 79 THR A C 1
ATOM 655 O O . THR A 1 79 ? 0.766 13.627 11.525 1.00 45.88 79 THR A O 1
ATOM 658 N N . ILE A 1 80 ? 1.610 11.594 11.805 1.00 44.06 80 ILE A N 1
ATOM 659 C CA . ILE A 1 80 ? 2.994 12.072 11.794 1.00 44.06 80 ILE A CA 1
ATOM 660 C C . ILE A 1 80 ? 3.487 12.034 10.339 1.00 44.06 80 ILE A C 1
ATOM 662 O O . ILE A 1 80 ? 4.158 11.089 9.934 1.00 44.06 80 ILE A O 1
ATOM 666 N N . GLY A 1 81 ? 3.106 13.035 9.534 1.00 54.00 81 GLY A N 1
ATOM 667 C CA . GLY A 1 81 ? 3.730 13.275 8.221 1.00 54.00 81 GLY A CA 1
ATOM 668 C C . GLY A 1 81 ? 2.823 13.318 6.983 1.00 54.00 81 GLY A C 1
ATOM 669 O O . GLY A 1 81 ? 3.282 12.936 5.908 1.00 54.00 81 GLY A O 1
ATOM 670 N N . ARG A 1 82 ? 1.574 13.784 7.100 1.00 46.00 82 ARG A N 1
ATOM 671 C CA . ARG A 1 82 ? 0.877 14.436 5.975 1.00 46.00 82 ARG A CA 1
ATOM 672 C C . ARG A 1 82 ? 0.842 15.935 6.230 1.00 46.00 82 ARG A C 1
ATOM 674 O O . ARG A 1 82 ? 0.639 16.295 7.410 1.00 46.00 82 ARG A O 1
#

Organism: NCBI:txid412755

Solvent-accessible surface area (backbone atoms only — not comparable to full-atom values): 5212 Å² total; per-residue (Å²): 135,84,83,52,61,66,52,54,55,55,50,5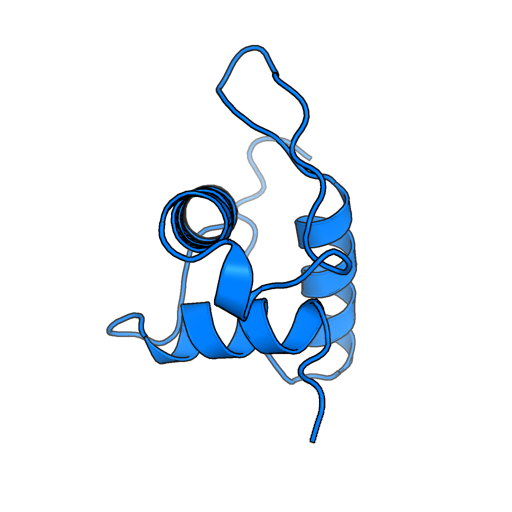6,25,68,72,28,97,82,53,55,59,50,71,68,54,47,51,51,51,53,51,48,48,49,69,77,36,49,84,78,51,46,96,67,52,87,71,68,42,84,45,102,91,45,74,42,46,70,65,59,55,58,47,47,53,52,36,38,78,65,72,74,47,86,77,78,76,77,78,84,81,122

Mean predicted aligned error: 5.18 Å

Secondary structure (DSSP, 8-state):
-PPPHHHHHHHHHHTSTTS---HHHHHHHHHHHHHH-HHHH-SSS---EEETTEEE-HHHHHHHHHHHHTTS------SS--

Radius of gyration: 12.42 Å; Cα contacts (8 Å, |Δi|>4): 63; chains: 1; bounding box: 31×27×29 Å

pLDDT: mean 86.88, std 12.92, range [44.06, 95.88]

Nearest PDB structures (foldseek):
  4gx9-assembly1_A  TM=2.508E-01  e=9.107E+00  Escherichia coli K-12